Protein 7JTA (pdb70)

Secondary structure (DSSP, 8-state):
--SEEEEEEEEEE-SSEEEEEEEEEETTEEEEEEEEEEE-TTS-EEEEEEEEEEE-/--EEEEEEEEEEE-SSEEEEEEEEEETTEEEEEEEEEEE-TTS-EEEEEEEEEEE-

Radius of gyration: 14.61 Å; Cα contacts (8 Å, |Δi|>4): 272; chains: 2; bounding box: 28×33×37 Å

Nearest PDB structures (foldseek):
  7jta-assembly1_A  TM=9.736E-01  e=9.930E-09  Clostridia bacterium
  4bg7-assembly1_A  TM=6.075E-01  e=4.082E-01  Tequintavirus T5
  9hcj-assembly1_R0  TM=6.760E-01  e=9.457E-01  Dictyostelium discoideum
  4bg7-assembly1_B  TM=5.439E-01  e=6.390E-01  Tequintavirus T5
  6d63-assembly3_E  TM=6.324E-01  e=1.058E+00  Pseudomonas sp. ADP

B-factor: mean 83.51, std 27.81, range [41.87, 179.44]

Structure (mmCIF, N/CA/C/O backbone):
data_7JTA
#
_entry.id   7JTA
#
_cell.length_a   128.561
_cell.length_b   128.561
_cell.length_c   128.561
_cell.angle_alpha   90.000
_cell.angle_beta   90.000
_cell.angle_gamma   90.000
#
_symmetry.space_group_name_H-M   'P 43 3 2'
#
loop_
_entity.id
_entity.type
_entity.pdbx_description
1 polymer 'NTF2-like nuclease/anti-CRISPR'
2 non-polymer 'NITRATE ION'
3 non-polymer (4S)-2-METHYL-2,4-PENTANEDIOL
4 water water
#
loop_
_atom_site.group_PDB
_atom_site.id
_atom_site.type_symbol
_atom_site.label_atom_id
_atom_site.label_alt_id
_atom_site.label_comp_id
_atom_site.label_asym_id
_atom_site.label_entity_id
_atom_site.label_seq_id
_atom_site.pdbx_PDB_ins_code
_atom_site.Cartn_x
_atom_site.Cartn_y
_atom_site.Cartn_z
_atom_site.occupancy
_atom_site.B_iso_or_equiv
_atom_site.auth_seq_id
_atom_site.auth_comp_id
_atom_site.auth_asym_id
_atom_site.auth_atom_id
_atom_site.pdbx_PDB_model_num
ATOM 1 N N . MET A 1 4 ? -30.817 7.892 7.963 1.00 128.34 -1 MET A N 1
ATOM 2 C CA . MET A 1 4 ? -29.391 7.699 7.730 1.00 144.27 -1 MET A CA 1
ATOM 3 C C . MET A 1 4 ? -28.713 7.044 8.933 1.00 153.13 -1 MET A C 1
ATOM 4 O O . MET A 1 4 ? -29.122 5.968 9.375 1.00 139.34 -1 MET A O 1
ATOM 6 N N . GLY A 1 5 ? -27.677 7.694 9.449 1.00 151.67 0 GLY A N 1
ATOM 7 C CA . GLY A 1 5 ? -26.915 7.180 10.594 1.00 138.10 0 GLY A CA 1
ATOM 8 C C . GLY A 1 5 ? -26.005 6.029 10.237 1.00 142.35 0 GLY A C 1
ATOM 9 O O . GLY A 1 5 ? -24.811 6.058 10.551 1.00 134.72 0 GLY A O 1
ATOM 10 N N . MET A 1 6 ? -26.547 5.005 9.586 1.00 135.34 1 MET A N 1
ATOM 11 C CA . MET A 1 6 ? -25.776 3.888 9.064 1.00 114.45 1 MET A CA 1
ATOM 12 C C . MET A 1 6 ? -25.654 4.067 7.557 1.00 113.17 1 MET A C 1
ATOM 13 O O . MET A 1 6 ? -26.592 4.534 6.904 1.00 121.68 1 MET A O 1
ATOM 18 N N . VAL A 1 7 ? -24.499 3.705 7.004 1.00 92.48 2 VAL A N 1
ATOM 19 C CA . VAL A 1 7 ? -24.182 4.001 5.612 1.00 84.78 2 VAL A CA 1
ATOM 20 C C . VAL A 1 7 ? -23.939 2.703 4.857 1.00 83.64 2 VAL A C 1
ATOM 21 O O . VAL A 1 7 ? -23.110 1.883 5.267 1.00 73.99 2 VAL A O 1
ATOM 25 N N . VAL A 1 8 ? -24.658 2.527 3.752 1.00 79.75 3 VAL A N 1
ATOM 26 C CA . VAL A 1 8 ? -24.403 1.423 2.832 1.00 86.57 3 VAL A CA 1
ATOM 27 C C . VAL A 1 8 ? -23.247 1.817 1.921 1.00 68.18 3 VAL A C 1
ATOM 28 O O . VAL A 1 8 ? -23.317 2.825 1.210 1.00 79.47 3 VAL A O 1
ATOM 32 N N . GLU A 1 9 ? -22.180 1.025 1.945 1.00 64.60 4 GLU A N 1
ATOM 33 C CA . GLU A 1 9 ? -20.945 1.343 1.242 1.00 71.96 4 GLU A CA 1
ATOM 34 C C . GLU A 1 9 ? -20.766 0.551 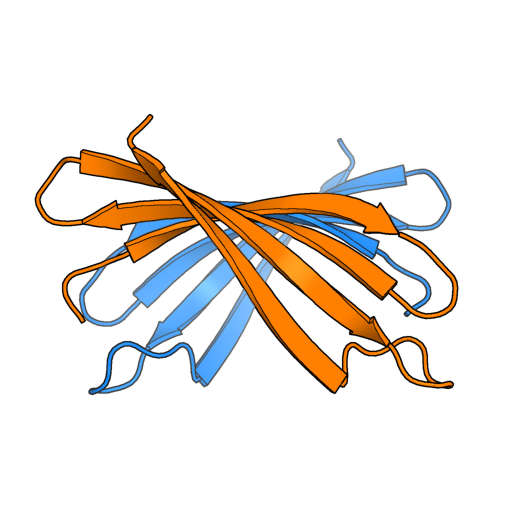-0.046 1.00 79.01 4 GLU A C 1
ATOM 35 O O . GLU A 1 9 ? -20.078 1.019 -0.960 1.00 74.70 4 GLU A O 1
ATOM 41 N N . GLU A 1 10 ? -21.375 -0.627 -0.146 1.00 73.06 5 GLU A N 1
ATOM 42 C CA . GLU A 1 10 ? -21.196 -1.482 -1.308 1.00 59.85 5 GLU A CA 1
ATOM 43 C C . GLU A 1 10 ? -22.346 -2.474 -1.359 1.00 62.50 5 GLU A C 1
ATOM 44 O O . GLU A 1 10 ? -22.821 -2.933 -0.318 1.00 74.59 5 GLU A O 1
ATOM 50 N N . THR A 1 11 ? -22.795 -2.786 -2.571 1.00 72.68 6 THR A N 1
ATOM 51 C CA . THR A 1 11 ? -23.787 -3.822 -2.809 1.00 60.58 6 THR A CA 1
ATOM 52 C C . THR A 1 11 ? -23.269 -4.748 -3.897 1.00 64.38 6 THR A C 1
ATOM 53 O O . THR A 1 11 ? -22.464 -4.343 -4.739 1.00 69.23 6 THR A O 1
ATOM 57 N N . ARG A 1 12 ? -23.724 -5.998 -3.876 1.00 58.62 7 ARG A N 1
ATOM 58 C CA . ARG A 1 12 ? -23.202 -6.960 -4.832 1.00 56.66 7 ARG A CA 1
ATOM 59 C C . ARG A 1 12 ? -24.205 -8.085 -5.038 1.00 64.68 7 ARG A C 1
ATOM 60 O O . ARG A 1 12 ? -24.814 -8.572 -4.084 1.00 64.10 7 ARG A O 1
ATOM 68 N N . ASP A 1 13 ? -24.358 -8.489 -6.296 1.00 77.15 8 ASP A N 1
ATOM 69 C CA . ASP A 1 13 ? -25.242 -9.581 -6.688 1.00 53.01 8 ASP A CA 1
ATOM 70 C C . ASP A 1 13 ? -24.464 -10.892 -6.618 1.00 56.42 8 ASP A C 1
ATOM 71 O O . ASP A 1 13 ? -23.559 -11.128 -7.425 1.00 73.30 8 ASP A O 1
ATOM 76 N N . LEU A 1 14 ? -24.813 -11.747 -5.654 1.00 56.81 9 LEU A N 1
ATOM 77 C CA . LEU A 1 14 ? -24.085 -12.995 -5.454 1.00 55.98 9 LEU A CA 1
ATOM 78 C C . LEU A 1 14 ? -24.667 -14.151 -6.252 1.00 63.90 9 LEU A C 1
ATOM 79 O O . LEU A 1 14 ? -23.932 -15.073 -6.622 1.00 71.34 9 LEU A O 1
ATOM 84 N N . ALA A 1 15 ? -25.970 -14.123 -6.514 1.00 59.60 10 ALA A N 1
ATOM 85 C CA . ALA A 1 15 ? -26.644 -15.171 -7.262 1.00 61.95 10 ALA A CA 1
ATOM 86 C C . ALA A 1 15 ? -27.997 -14.627 -7.677 1.00 54.98 10 ALA A C 1
ATOM 87 O O . ALA A 1 15 ? -28.635 -13.903 -6.911 1.00 58.63 10 ALA A O 1
ATOM 89 N N . GLU A 1 16 ? -28.428 -14.957 -8.891 1.00 66.63 11 GLU A N 1
ATOM 90 C CA . GLU A 1 16 ? -29.675 -14.397 -9.382 1.00 65.85 11 GLU A CA 1
ATOM 91 C C . GLU A 1 16 ? -30.485 -15.443 -10.130 1.00 63.59 11 GLU A C 1
ATOM 92 O O . GLU A 1 16 ? -29.944 -16.373 -10.732 1.00 80.13 11 GLU A O 1
ATOM 98 N N . THR A 1 17 ? -31.797 -15.244 -10.097 1.00 73.24 12 THR A N 1
ATOM 99 C CA . THR A 1 17 ? -32.790 -16.116 -10.700 1.00 51.41 12 THR A CA 1
ATOM 100 C C . THR A 1 17 ? -33.870 -15.229 -11.291 1.00 59.01 12 THR A C 1
ATOM 101 O O . THR A 1 17 ? -33.904 -14.021 -11.044 1.00 68.30 12 THR A O 1
ATOM 105 N N . ALA A 1 18 ? -34.733 -15.821 -12.116 1.00 73.52 13 ALA A N 1
ATOM 106 C CA . ALA A 1 18 ? -35.887 -15.081 -12.606 1.00 71.82 13 ALA A CA 1
ATOM 107 C C . ALA A 1 18 ? -36.588 -14.360 -11.463 1.00 72.29 13 ALA A C 1
ATOM 108 O O . ALA A 1 18 ? -36.930 -13.178 -11.578 1.00 70.69 13 ALA A O 1
ATOM 110 N N . ASP A 1 19 ? -36.768 -15.044 -10.332 1.00 76.71 14 ASP A N 1
ATOM 111 C CA . ASP A 1 19 ? -37.620 -14.548 -9.261 1.00 74.15 14 ASP A CA 1
ATOM 112 C C . ASP A 1 19 ? -36.873 -14.006 -8.050 1.00 72.13 14 ASP A C 1
ATOM 113 O O . ASP A 1 19 ? -37.389 -13.103 -7.391 1.00 78.49 14 ASP A O 1
ATOM 118 N N . CYS A 1 20 ? -35.692 -14.527 -7.719 1.00 77.95 15 CYS A N 1
ATOM 119 C CA . CYS A 1 20 ? -34.994 -14.098 -6.514 1.00 77.92 15 CYS A CA 1
ATOM 120 C C . CYS A 1 20 ? -33.518 -13.831 -6.791 1.00 74.44 15 CYS A C 1
ATOM 121 O O . CYS A 1 20 ? -32.929 -14.373 -7.729 1.00 83.47 15 CYS A O 1
ATOM 124 N N . VAL A 1 21 ? -32.929 -12.978 -5.950 1.00 64.34 16 VAL A N 1
ATOM 125 C CA . VAL A 1 21 ? -31.512 -12.634 -6.017 1.00 57.41 16 VAL A CA 1
ATOM 126 C C . VAL A 1 21 ? -30.935 -12.578 -4.605 1.00 50.65 16 VAL A C 1
ATOM 127 O O . VAL A 1 21 ? -31.562 -12.037 -3.689 1.00 55.85 16 VAL A O 1
ATOM 131 N N . VAL A 1 22 ? -29.746 -13.147 -4.428 1.00 50.45 17 VAL A N 1
ATOM 132 C CA . VAL A 1 22 ? -29.020 -13.066 -3.164 1.00 53.79 17 VAL A CA 1
ATOM 133 C C . VAL A 1 22 ? -28.131 -11.829 -3.193 1.00 52.90 17 VAL A C 1
ATOM 134 O O . VAL A 1 22 ? -27.216 -11.733 -4.017 1.00 54.36 17 VAL A O 1
ATOM 138 N N . ILE A 1 23 ? -28.383 -10.893 -2.280 1.00 57.07 18 ILE A N 1
ATOM 139 C CA . ILE A 1 23 ? -27.690 -9.611 -2.237 1.00 52.83 18 ILE A CA 1
ATOM 140 C C . ILE A 1 23 ? -26.690 -9.597 -1.090 1.00 53.41 18 ILE A C 1
ATOM 141 O O . ILE A 1 23 ? -26.939 -10.165 -0.022 1.00 59.41 18 ILE A O 1
ATOM 146 N N . GLU A 1 24 ? -25.549 -8.958 -1.326 1.00 62.37 19 GLU A N 1
ATOM 147 C CA . GLU A 1 24 ? -24.581 -8.631 -0.290 1.00 54.00 19 GLU A CA 1
ATOM 148 C C . GLU A 1 24 ? -24.468 -7.121 -0.175 1.00 65.14 19 GLU A C 1
ATOM 149 O O . GLU A 1 24 ? -24.443 -6.416 -1.187 1.00 76.78 19 GLU A O 1
ATOM 155 N N . ALA A 1 25 ? -24.407 -6.626 1.058 1.00 57.03 20 ALA A N 1
ATOM 156 C CA . ALA A 1 25 ? -24.148 -5.217 1.311 1.00 52.07 20 ALA A CA 1
ATOM 157 C C . ALA A 1 25 ? -23.050 -5.100 2.354 1.00 62.04 20 ALA A C 1
ATOM 158 O O . ALA A 1 25 ? -22.966 -5.921 3.271 1.00 62.80 20 ALA A O 1
ATOM 160 N N . ILE A 1 26 ? -22.202 -4.088 2.203 1.00 62.40 21 ILE A N 1
ATOM 161 C CA . ILE A 1 26 ? -21.232 -3.723 3.225 1.00 59.24 21 ILE A CA 1
ATOM 162 C C . ILE A 1 26 ? -21.774 -2.497 3.939 1.00 61.31 21 ILE A C 1
ATOM 163 O O . ILE A 1 26 ? -21.937 -1.437 3.326 1.00 66.71 21 ILE A O 1
ATOM 168 N N . LEU A 1 27 ? -22.074 -2.643 5.225 1.00 71.89 22 LEU A N 1
ATOM 169 C CA . LEU A 1 27 ? -22.608 -1.559 6.035 1.00 72.04 22 LEU A CA 1
ATOM 170 C C . LEU A 1 27 ? -21.526 -1.001 6.947 1.00 69.58 22 LEU A C 1
ATOM 171 O O . LEU A 1 27 ? -20.668 -1.741 7.436 1.00 76.82 22 LEU A O 1
ATOM 176 N N . VAL A 1 28 ? -21.562 0.309 7.163 1.00 70.32 23 VAL A N 1
ATOM 177 C CA . VAL A 1 28 ? -20.686 0.973 8.119 1.00 88.00 23 VAL A CA 1
ATOM 178 C C . VAL A 1 28 ? -21.555 1.779 9.071 1.00 85.90 23 VAL A C 1
ATOM 179 O O . VAL A 1 28 ? -22.283 2.681 8.639 1.00 83.33 23 VAL A O 1
ATOM 183 N N . ASP A 1 29 ? -21.491 1.445 10.358 1.00 97.57 24 ASP A N 1
ATOM 184 C CA . ASP A 1 29 ? -22.238 2.151 11.389 1.00 111.45 24 ASP A CA 1
ATOM 185 C C . ASP A 1 29 ? -21.321 2.387 12.576 1.00 103.20 24 ASP A C 1
ATOM 186 O O . ASP A 1 29 ? -20.659 1.455 13.042 1.00 102.33 24 ASP A O 1
ATOM 191 N N . ASP A 1 30 ? -21.280 3.630 13.053 1.00 108.22 25 ASP A N 1
ATOM 192 C C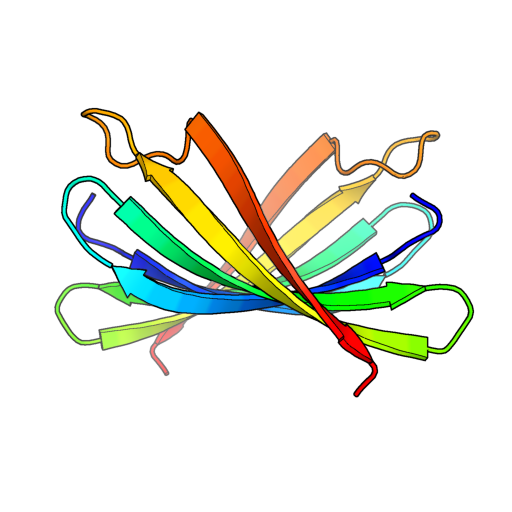A . ASP A 1 30 ? -20.471 3.997 14.214 1.00 107.16 25 ASP A CA 1
ATOM 193 C C . ASP A 1 30 ? -19.031 3.499 14.073 1.00 100.09 25 ASP A C 1
ATOM 194 O O . ASP A 1 30 ? -18.412 3.041 15.035 1.00 100.41 25 ASP A O 1
ATOM 196 N N . GLY A 1 31 ? -18.492 3.587 12.857 1.00 96.75 26 GLY A N 1
ATOM 197 C CA . GLY A 1 31 ? -17.101 3.262 12.618 1.00 76.66 26 GLY A CA 1
ATOM 198 C C . GLY A 1 31 ? -16.794 1.792 12.431 1.00 90.19 26 GLY A C 1
ATOM 199 O O . GLY A 1 31 ? -15.616 1.435 12.294 1.00 86.31 26 GLY A O 1
ATOM 200 N N . LEU A 1 32 ? -17.800 0.927 12.412 1.00 90.74 27 LEU A N 1
ATOM 201 C CA . LEU A 1 32 ? -17.588 -0.501 12.244 1.00 84.63 27 LEU A CA 1
ATOM 202 C C . LEU A 1 32 ? -18.166 -0.965 10.915 1.00 80.64 27 LEU A C 1
ATOM 203 O O . LEU A 1 32 ? -19.122 -0.382 10.396 1.00 79.29 27 LEU A O 1
ATOM 208 N N . ARG A 1 33 ? -17.569 -2.018 10.365 1.00 75.60 28 ARG A N 1
ATOM 209 C CA . ARG A 1 33 ? -17.919 -2.532 9.049 1.00 73.28 28 ARG A CA 1
ATOM 210 C C . ARG A 1 33 ? -18.636 -3.871 9.186 1.00 69.58 28 ARG A C 1
ATOM 211 O O . ARG A 1 33 ? -18.164 -4.768 9.896 1.00 65.50 28 ARG A O 1
ATOM 219 N N . TYR A 1 34 ? -19.765 -4.012 8.492 1.00 65.28 29 TYR A N 1
ATOM 220 C CA . TYR A 1 34 ? -20.574 -5.221 8.555 1.00 65.43 29 TYR A CA 1
ATOM 221 C C . TYR A 1 34 ? -20.860 -5.748 7.154 1.00 63.37 29 TYR A C 1
ATOM 222 O O . TYR A 1 34 ? -20.977 -4.981 6.195 1.00 62.78 29 TYR A O 1
ATOM 231 N N . ARG A 1 35 ? -20.991 -7.069 7.051 1.00 58.65 30 ARG A N 1
ATOM 232 C CA . ARG A 1 35 ? -21.396 -7.733 5.818 1.00 54.54 30 ARG A CA 1
ATOM 233 C C . ARG A 1 35 ? -22.789 -8.319 6.011 1.00 53.62 30 ARG A C 1
ATOM 234 O O . ARG A 1 35 ? -22.978 -9.214 6.841 1.00 58.51 30 ARG A O 1
ATOM 242 N N . GLN A 1 36 ? -23.752 -7.814 5.243 1.00 51.64 31 GLN A N 1
ATOM 243 C CA . GLN A 1 36 ? -25.135 -8.268 5.291 1.00 51.36 31 GLN A CA 1
ATOM 244 C C . GLN A 1 36 ? -25.477 -9.069 4.043 1.00 59.23 31 GLN A C 1
ATOM 245 O O . GLN A 1 36 ? -25.236 -8.612 2.921 1.00 65.08 31 GLN A O 1
ATOM 251 N N . LEU A 1 37 ? -26.038 -10.259 4.241 1.00 53.60 32 LEU A N 1
ATOM 252 C CA . LEU A 1 37 ? -26.555 -11.090 3.162 1.00 54.27 32 LEU A CA 1
ATOM 253 C C . LEU A 1 37 ? -28.076 -11.051 3.196 1.00 54.94 32 LEU A C 1
ATOM 254 O O . LEU A 1 37 ? -28.681 -11.306 4.242 1.00 56.07 32 LEU A O 1
ATOM 259 N N . SER A 1 38 ? -28.689 -10.732 2.0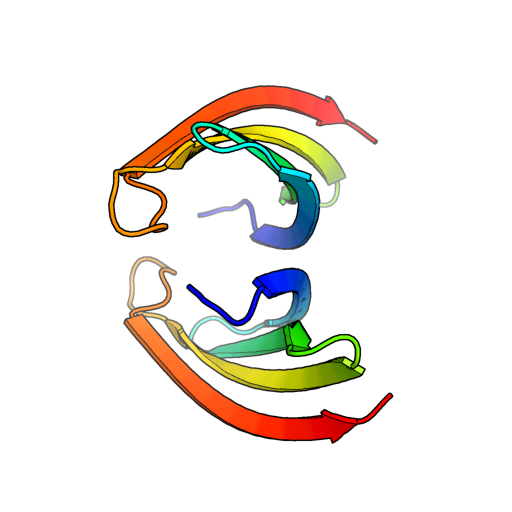57 1.00 62.70 33 SER A N 1
ATOM 260 C CA . SER A 1 38 ? -30.137 -10.633 1.960 1.00 60.10 33 SER A CA 1
ATOM 261 C C . SER A 1 38 ? -30.651 -11.396 0.745 1.00 59.36 33 SER A C 1
ATOM 262 O O . SER A 1 38 ? -29.898 -11.743 -0.167 1.00 56.52 33 SER A O 1
ATOM 265 N N . VAL A 1 39 ? -31.958 -11.642 0.747 1.00 60.52 34 VAL A N 1
ATOM 266 C CA . VAL A 1 39 ? -32.675 -12.180 -0.403 1.00 52.95 34 VAL A CA 1
ATOM 267 C C . VAL A 1 39 ? -33.641 -11.110 -0.885 1.00 52.03 34 VAL A C 1
ATOM 268 O O . VAL A 1 39 ? -34.468 -10.617 -0.109 1.00 62.21 34 VAL A O 1
ATOM 272 N N . GLY A 1 40 ? -33.526 -10.738 -2.154 1.00 59.57 35 GLY A N 1
ATOM 273 C CA . GLY A 1 40 ? -34.450 -9.809 -2.781 1.00 58.11 35 GLY A CA 1
ATOM 274 C C . GLY A 1 40 ? -35.508 -10.572 -3.563 1.00 61.15 35 GLY A C 1
ATOM 275 O O . GLY A 1 40 ? -35.218 -11.593 -4.186 1.00 57.44 35 GLY A O 1
ATOM 276 N N . ILE A 1 41 ? -36.740 -10.080 -3.493 1.00 73.04 36 ILE A N 1
ATOM 277 C CA . ILE A 1 41 ? -37.877 -10.691 -4.173 1.00 67.93 36 ILE A CA 1
ATOM 278 C C . ILE A 1 41 ? -38.201 -9.852 -5.401 1.00 70.89 36 ILE A C 1
ATOM 279 O O . ILE A 1 41 ? -38.414 -8.637 -5.296 1.00 71.95 36 ILE A O 1
ATOM 284 N N . LYS A 1 42 ? -38.231 -10.493 -6.563 1.00 70.95 37 LYS A N 1
ATOM 285 C CA . LYS A 1 42 ? -38.456 -9.813 -7.827 1.00 77.93 37 LYS A CA 1
ATOM 286 C C . LYS A 1 42 ? -39.864 -10.090 -8.336 1.00 86.84 37 LYS A C 1
ATOM 287 O O . LYS A 1 42 ? -40.407 -11.182 -8.145 1.00 92.06 37 LYS A O 1
ATOM 293 N N . ASP A 1 43 ? -40.456 -9.084 -8.979 1.00 87.00 38 ASP A N 1
ATOM 294 C CA . ASP A 1 43 ? -41.784 -9.213 -9.558 1.00 90.17 38 ASP A CA 1
ATOM 295 C C . ASP A 1 43 ? -41.655 -9.666 -11.014 1.00 82.56 38 ASP A C 1
ATOM 296 O O . ASP A 1 43 ? -40.585 -10.083 -11.465 1.00 84.59 38 ASP A O 1
ATOM 301 N N . GLU A 1 44 ? -42.752 -9.590 -11.772 1.00 97.42 39 GLU A N 1
ATOM 302 C CA . GLU A 1 44 ? -42.705 -10.023 -13.165 1.00 86.61 39 GLU A CA 1
ATOM 303 C C . GLU A 1 44 ? -41.794 -9.136 -14.007 1.00 82.10 39 GLU A C 1
ATOM 304 O O . GLU A 1 44 ? -41.224 -9.605 -14.999 1.00 85.04 39 GLU A O 1
ATOM 306 N N . ASN A 1 45 ? -41.632 -7.870 -13.631 1.00 79.87 40 ASN A N 1
ATOM 307 C CA . ASN A 1 45 ? -40.824 -6.932 -14.398 1.00 82.87 40 ASN A CA 1
ATOM 308 C C . ASN A 1 45 ? -39.347 -6.973 -14.023 1.00 93.87 40 ASN A C 1
ATOM 309 O O . ASN A 1 45 ? -38.576 -6.137 -14.505 1.00 95.53 40 ASN A O 1
ATOM 314 N N . GLY A 1 46 ? -38.932 -7.929 -13.193 1.00 100.75 41 GLY A N 1
ATOM 315 C CA . GLY A 1 46 ? -37.545 -8.035 -12.792 1.00 92.43 41 GLY A CA 1
ATOM 316 C C . GLY A 1 46 ? -37.100 -7.080 -11.706 1.00 84.22 41 GLY A C 1
ATOM 317 O O . GLY A 1 46 ? -35.909 -7.067 -11.370 1.00 78.04 41 GLY A O 1
ATOM 318 N N . ASP A 1 47 ? -38.002 -6.284 -11.144 1.00 91.06 42 ASP A N 1
ATOM 319 C CA . ASP A 1 47 ? -37.639 -5.341 -10.098 1.00 90.29 42 ASP A CA 1
ATOM 320 C C . ASP A 1 47 ? -37.734 -5.997 -8.724 1.00 87.84 42 ASP A C 1
ATOM 321 O O . ASP A 1 47 ? -38.463 -6.971 -8.518 1.00 85.13 42 ASP A O 1
ATOM 326 N N . ILE A 1 48 ? -36.991 -5.441 -7.775 1.00 70.83 43 ILE A N 1
ATOM 327 C CA . ILE A 1 48 ? -36.988 -5.943 -6.407 1.00 74.78 43 ILE A CA 1
ATOM 328 C C . ILE A 1 48 ? -38.100 -5.248 -5.634 1.00 73.44 43 ILE A C 1
ATOM 329 O O . ILE A 1 48 ? -38.123 -4.017 -5.526 1.00 70.95 43 ILE A O 1
ATOM 334 N N . ILE A 1 49 ? -39.020 -6.040 -5.095 1.00 68.74 44 ILE A N 1
ATOM 335 C CA . ILE A 1 49 ? -40.173 -5.516 -4.377 1.00 75.24 44 ILE A CA 1
ATOM 336 C C . ILE A 1 49 ? -40.049 -5.700 -2.871 1.00 82.95 44 ILE A C 1
ATOM 337 O O . ILE A 1 49 ? -40.781 -5.036 -2.121 1.00 88.28 44 ILE A O 1
ATOM 342 N N . ARG A 1 50 ? -39.163 -6.576 -2.406 1.00 84.04 45 ARG A N 1
ATOM 343 C CA . ARG A 1 50 ? -38.998 -6.830 -0.984 1.00 69.59 45 ARG A CA 1
ATOM 344 C C . ARG A 1 50 ? -37.597 -7.366 -0.749 1.00 69.00 45 ARG A C 1
ATOM 345 O O . ARG A 1 50 ? -37.118 -8.213 -1.506 1.00 74.37 45 ARG A O 1
ATOM 353 N N . ILE A 1 51 ? -36.948 -6.865 0.297 1.00 69.74 46 ILE A N 1
ATOM 354 C CA . ILE A 1 51 ? -35.652 -7.359 0.747 1.00 58.84 46 ILE A CA 1
ATOM 355 C C . ILE A 1 51 ? -35.863 -8.086 2.066 1.00 64.47 46 ILE A C 1
ATOM 356 O O . ILE A 1 51 ? -36.471 -7.536 2.992 1.00 71.46 46 ILE A O 1
ATOM 361 N N . VAL A 1 52 ? -35.363 -9.309 2.157 1.00 64.86 47 VAL A N 1
ATOM 362 C CA . VAL A 1 52 ? -35.463 -10.113 3.365 1.00 51.49 47 VAL A CA 1
ATOM 363 C C . VAL A 1 52 ? -34.055 -10.336 3.895 1.00 52.54 47 VAL A C 1
ATOM 364 O O . VAL A 1 52 ? -33.354 -11.247 3.456 1.00 59.73 47 VAL A O 1
ATOM 368 N N . PRO A 1 53 ? -33.614 -9.535 4.863 1.00 57.83 48 PRO A N 1
ATOM 369 C CA . PRO A 1 53 ? -32.270 -9.728 5.419 1.00 51.76 48 PRO A CA 1
ATOM 370 C C . PRO A 1 53 ? -32.137 -11.098 6.063 1.00 50.93 48 PRO A C 1
ATOM 371 O O . PRO A 1 53 ? -33.038 -11.571 6.758 1.00 58.34 48 PRO A O 1
ATOM 375 N N . ILE A 1 54 ? -31.007 -11.747 5.805 1.00 52.40 49 ILE A N 1
ATOM 376 C CA . ILE A 1 54 ? -30.752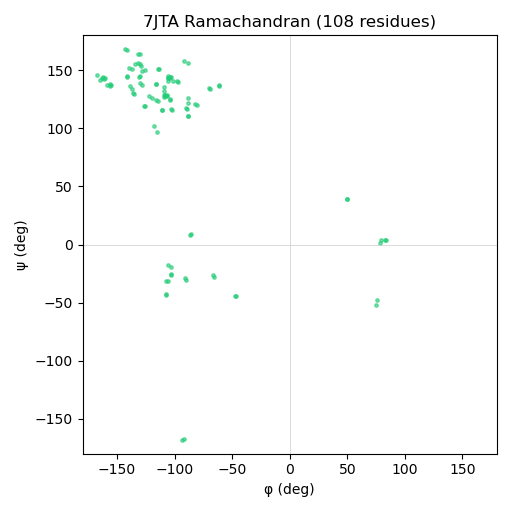 -13.091 6.291 1.00 52.53 49 ILE A CA 1
ATOM 377 C C . ILE A 1 54 ? -29.719 -13.098 7.409 1.00 55.75 49 ILE A C 1
ATOM 378 O O . ILE A 1 54 ? -29.894 -13.796 8.409 1.00 59.09 49 ILE A O 1
ATOM 383 N N . SER A 1 55 ? -28.643 -12.327 7.263 1.00 56.49 50 SER A N 1
ATOM 384 C CA . SER A 1 55 ? -27.591 -12.330 8.266 1.00 54.08 50 SER A CA 1
ATOM 385 C C . SER A 1 55 ? -26.721 -11.094 8.099 1.00 51.45 50 SER A C 1
ATOM 386 O O . SER A 1 55 ? -26.493 -10.623 6.983 1.00 61.09 50 SER A O 1
ATOM 389 N N . THR A 1 56 ? -26.268 -10.564 9.231 1.00 54.80 51 THR A N 1
ATOM 390 C CA . THR A 1 56 ? -25.290 -9.488 9.277 1.00 53.61 51 THR A CA 1
ATOM 391 C C . THR A 1 56 ? -24.184 -9.898 10.236 1.00 61.81 51 THR A C 1
ATOM 392 O O . THR A 1 56 ? -24.453 -10.498 11.279 1.00 70.51 51 THR A O 1
ATOM 396 N N . VAL A 1 57 ? -22.940 -9.608 9.867 1.00 63.76 52 VAL A N 1
ATOM 397 C CA . VAL A 1 57 ? -21.786 -10.008 10.664 1.00 59.50 52 VAL A CA 1
ATOM 398 C C . VAL A 1 57 ? -20.754 -8.892 10.639 1.00 63.47 52 VAL A C 1
ATOM 399 O O . VAL A 1 57 ? -20.587 -8.207 9.624 1.00 63.78 52 VAL A O 1
ATOM 403 N N . LEU A 1 58 ? -20.068 -8.712 11.764 1.00 64.57 53 LEU A N 1
ATOM 404 C CA . LEU A 1 58 ? -18.970 -7.759 11.842 1.00 70.88 53 LEU A CA 1
ATOM 405 C C . LEU A 1 58 ? -17.777 -8.263 11.041 1.00 69.59 53 LEU A C 1
ATOM 406 O O . LEU A 1 58 ? -17.418 -9.442 11.118 1.00 62.69 53 LEU A O 1
ATOM 411 N N . ILE A 1 59 ? -17.176 -7.375 10.256 1.00 71.33 54 ILE A N 1
ATOM 412 C CA . ILE A 1 59 ? -15.966 -7.709 9.513 1.00 73.87 54 ILE A CA 1
ATOM 413 C C . ILE A 1 59 ? -14.885 -6.681 9.813 1.00 90.07 54 ILE A C 1
ATOM 414 O O . ILE A 1 59 ? -13.728 -6.859 9.431 1.00 100.23 54 ILE A O 1
ATOM 420 N N . MET B 1 4 ? -34.481 -7.225 -17.636 1.00 128.57 -1 MET B N 1
ATOM 421 C CA . MET B 1 4 ? -34.505 -6.297 -18.759 1.00 134.75 -1 MET B CA 1
ATOM 422 C C . MET B 1 4 ? -33.198 -6.359 -19.544 1.00 140.43 -1 MET B C 1
ATOM 423 O O . MET B 1 4 ? -32.665 -5.330 -19.962 1.00 137.25 -1 MET B O 1
ATOM 425 N N . GLY B 1 5 ? -32.685 -7.567 -19.741 1.00 135.45 0 GLY B N 1
ATOM 426 C CA . GLY B 1 5 ? -31.429 -7.725 -20.473 1.00 123.20 0 GLY B CA 1
ATOM 427 C C . GLY B 1 5 ? -30.161 -7.374 -19.725 1.00 124.01 0 GLY B C 1
ATOM 428 O O . GLY B 1 5 ? -29.197 -8.145 -19.743 1.00 109.26 0 GLY B O 1
ATOM 429 N N . MET B 1 6 ? -30.136 -6.219 -19.063 1.00 126.31 1 MET B N 1
ATOM 430 C CA . MET B 1 6 ? -28.983 -5.776 -18.292 1.00 116.04 1 MET B CA 1
ATOM 431 C C . MET B 1 6 ? -29.194 -6.005 -16.800 1.00 102.09 1 MET B C 1
ATOM 432 O O . MET B 1 6 ? -30.295 -5.813 -16.275 1.00 99.21 1 MET B O 1
ATOM 437 N N . VAL B 1 7 ? -28.124 -6.421 -16.125 1.00 89.96 2 VAL B N 1
ATOM 438 C CA . VAL B 1 7 ? -28.152 -6.847 -14.731 1.00 78.67 2 VAL B CA 1
ATOM 439 C C . VAL B 1 7 ? -27.184 -5.978 -13.941 1.00 70.83 2 VAL B C 1
ATOM 440 O O . VAL B 1 7 ? -26.010 -5.859 -14.311 1.00 75.66 2 VAL B O 1
ATOM 444 N N . VAL B 1 8 ? -27.664 -5.387 -12.850 1.00 69.27 3 VAL B N 1
ATOM 445 C CA . VAL B 1 8 ? -26.780 -4.658 -11.945 1.00 63.66 3 VAL B CA 1
ATOM 446 C C . VAL B 1 8 ? -26.076 -5.658 -11.037 1.00 59.50 3 VAL B C 1
ATOM 447 O O . VAL B 1 8 ? -26.720 -6.391 -10.279 1.00 72.85 3 VAL B O 1
ATOM 451 N N . GLU B 1 9 ? -24.750 -5.681 -11.109 1.00 54.48 4 GLU B N 1
ATOM 452 C CA . GLU B 1 9 ? -23.926 -6.662 -10.419 1.00 53.20 4 GLU B CA 1
ATOM 453 C C . GLU B 1 9 ? -23.254 -6.106 -9.171 1.00 70.66 4 GLU B C 1
ATOM 454 O O . GLU B 1 9 ? -22.947 -6.872 -8.252 1.00 61.61 4 GLU B O 1
ATOM 460 N N . GLU B 1 10 ? -23.017 -4.799 -9.114 1.00 57.23 5 GLU B N 1
ATOM 461 C CA . GLU B 1 10 ? -22.321 -4.212 -7.982 1.00 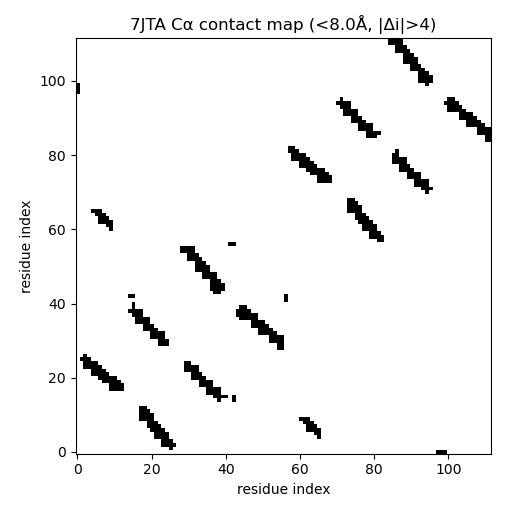58.01 5 GLU B CA 1
ATOM 462 C C . GLU B 1 10 ? -22.605 -2.718 -7.949 1.00 61.45 5 GLU B C 1
A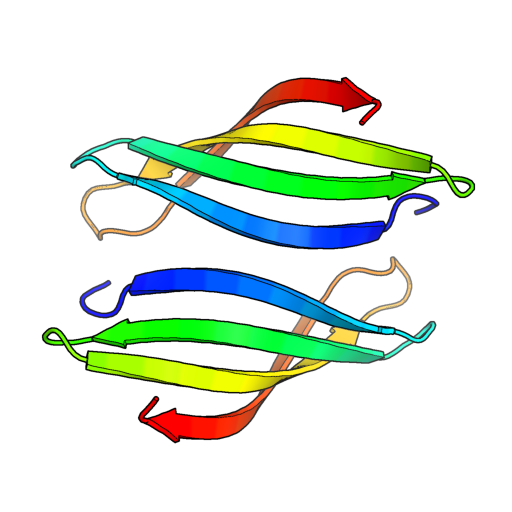TOM 463 O O . GLU B 1 10 ? -22.693 -2.078 -8.998 1.00 73.55 5 GLU B O 1
ATOM 469 N N . THR B 1 11 ? -22.761 -2.180 -6.742 1.00 68.53 6 THR B N 1
ATOM 470 C CA . THR B 1 11 ? -22.856 -0.746 -6.516 1.00 63.33 6 THR B CA 1
ATOM 471 C C . THR B 1 11 ? -21.873 -0.376 -5.419 1.00 63.96 6 THR B C 1
ATOM 472 O O . THR B 1 11 ? -21.487 -1.208 -4.595 1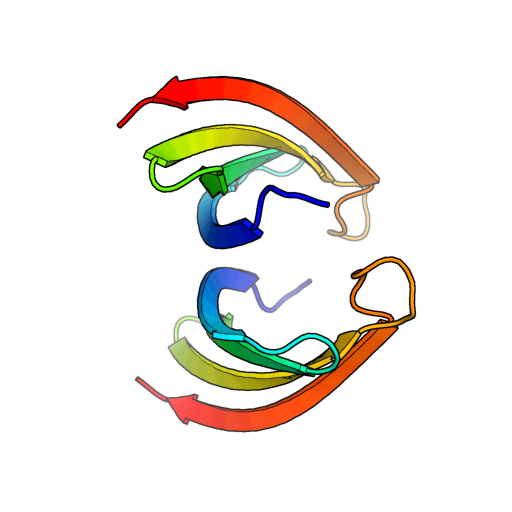.00 65.43 6 THR B O 1
ATOM 476 N N . ARG B 1 12 ? -21.454 0.882 -5.426 1.00 63.59 7 ARG B N 1
ATOM 477 C CA . ARG B 1 12 ? -20.418 1.314 -4.506 1.00 69.74 7 ARG B CA 1
ATOM 478 C C . ARG B 1 12 ? -20.560 2.807 -4.282 1.00 73.52 7 ARG B C 1
ATOM 479 O O . ARG B 1 12 ? -20.805 3.561 -5.226 1.00 69.49 7 ARG B O 1
ATOM 487 N N . ASP B 1 13 ? -20.423 3.217 -3.023 1.00 81.58 8 ASP B N 1
ATOM 488 C CA . ASP B 1 13 ? -20.446 4.625 -2.646 1.00 68.77 8 ASP B CA 1
ATOM 489 C C . ASP B 1 13 ? -19.022 5.152 -2.747 1.00 74.45 8 ASP B C 1
ATOM 490 O O . ASP B 1 13 ? -18.153 4.764 -1.959 1.00 88.77 8 ASP B O 1
ATOM 495 N N . LEU B 1 14 ? -18.773 6.021 -3.727 1.00 70.58 9 LEU B N 1
ATOM 496 C CA . LEU B 1 14 ? -17.423 6.526 -3.948 1.00 78.17 9 LEU B CA 1
ATOM 497 C C . LEU B 1 14 ? -17.123 7.802 -3.174 1.00 79.87 9 LEU B C 1
ATOM 498 O O . LEU B 1 14 ? -15.966 8.034 -2.804 1.00 69.36 9 LEU B O 1
ATOM 503 N N . ALA B 1 15 ? -18.130 8.629 -2.922 1.00 66.19 10 ALA B N 1
ATOM 504 C CA . ALA B 1 15 ? -17.938 9.894 -2.230 1.00 75.46 10 ALA B CA 1
ATOM 505 C C . ALA B 1 15 ? -19.300 10.431 -1.829 1.00 88.52 10 ALA B C 1
ATOM 506 O O . ALA B 1 15 ? -20.292 10.218 -2.533 1.00 79.02 10 ALA B O 1
ATOM 508 N N . GLU B 1 16 ? -19.349 11.104 -0.684 1.00 106.53 11 GLU B N 1
ATOM 509 C CA . GLU B 1 16 ? -20.617 11.606 -0.182 1.00 110.43 11 GLU B CA 1
ATOM 510 C C . GLU B 1 16 ? -20.446 13.020 0.352 1.00 119.07 11 GLU B C 1
ATOM 511 O O . GLU B 1 16 ? -19.364 13.415 0.794 1.00 109.20 11 GLU B O 1
ATOM 517 N N . THR B 1 17 ? -21.535 13.781 0.274 1.00 126.72 12 THR B N 1
ATOM 518 C CA . THR B 1 17 ? -21.578 15.179 0.674 1.00 112.93 12 THR B CA 1
ATOM 519 C C . THR B 1 17 ? -22.936 15.439 1.312 1.00 121.08 12 THR B C 1
ATOM 520 O O . THR B 1 17 ? -23.835 14.595 1.265 1.00 116.11 12 THR B O 1
ATOM 524 N N . ALA B 1 18 ? -23.071 16.603 1.950 1.00 133.36 13 ALA B N 1
ATOM 525 C CA . ALA B 1 18 ? -24.365 17.000 2.493 1.00 141.40 13 ALA B CA 1
ATOM 526 C C . ALA B 1 18 ? -25.483 16.775 1.481 1.00 136.67 13 ALA B C 1
ATOM 527 O O . ALA B 1 18 ? -26.552 16.257 1.826 1.00 136.19 13 ALA B O 1
ATOM 529 N N . ASP B 1 19 ? -25.254 17.153 0.224 1.00 136.19 14 ASP B N 1
ATOM 530 C CA . ASP B 1 19 ? -26.311 17.173 -0.779 1.00 145.70 14 ASP B CA 1
ATOM 531 C C . ASP B 1 19 ? -26.218 16.067 -1.820 1.00 137.29 14 ASP B C 1
ATOM 532 O O . ASP B 1 19 ? -27.257 15.616 -2.309 1.00 128.45 14 ASP B O 1
ATOM 534 N N . CYS B 1 20 ? -25.018 15.608 -2.169 1.00 128.39 15 CYS B N 1
ATOM 535 C CA . CYS B 1 20 ? -24.849 14.666 -3.267 1.00 117.61 15 CYS B CA 1
ATOM 536 C C . CYS B 1 20 ? -23.971 13.497 -2.848 1.00 113.55 15 CYS B C 1
ATOM 537 O O . CYS B 1 20 ? -23.154 13.598 -1.929 1.00 121.34 15 CYS B O 1
ATOM 540 N N . VAL B 1 21 ? -24.148 12.382 -3.554 1.00 111.51 16 VAL B N 1
ATOM 541 C CA . VAL B 1 21 ? -23.328 11.188 -3.381 1.00 102.54 16 VAL B CA 1
ATOM 542 C C . VAL B 1 21 ? -22.985 10.645 -4.763 1.00 88.52 16 VAL B C 1
ATOM 543 O O . VAL B 1 21 ? -23.862 10.533 -5.627 1.00 83.15 16 VAL B O 1
ATOM 547 N N . VAL B 1 22 ? -21.719 10.297 -4.967 1.00 71.61 17 VAL B N 1
ATOM 548 C CA . VAL B 1 22 ? -21.258 9.706 -6.218 1.00 73.98 17 VAL B CA 1
ATOM 549 C C . VAL B 1 22 ? -21.384 8.189 -6.134 1.00 78.95 17 VAL B C 1
ATOM 550 O O . VAL B 1 22 ? -20.720 7.546 -5.313 1.00 72.77 17 VAL B O 1
ATOM 554 N N . ILE B 1 23 ? -22.224 7.615 -6.994 1.00 72.41 18 ILE B N 1
ATOM 555 C CA . ILE B 1 23 ? -22.492 6.182 -7.006 1.00 70.49 18 ILE B CA 1
ATOM 556 C C . ILE B 1 23 ? -21.790 5.553 -8.199 1.00 66.93 18 ILE B C 1
ATOM 557 O O . ILE B 1 23 ? -21.765 6.125 -9.294 1.00 69.90 18 ILE B O 1
ATOM 562 N N . GLU B 1 24 ? -21.231 4.367 -7.988 1.00 69.94 19 GLU B N 1
ATOM 563 C CA . GLU B 1 24 ? -20.705 3.539 -9.062 1.00 60.32 19 GLU B CA 1
ATOM 564 C C . GLU B 1 24 ? -21.503 2.249 -9.129 1.00 66.91 19 GLU B C 1
ATOM 565 O O . GLU B 1 24 ? -21.840 1.666 -8.096 1.00 79.63 19 GLU B O 1
ATOM 571 N N . ALA B 1 25 ? -21.811 1.814 -10.346 1.00 65.81 20 ALA B N 1
ATOM 572 C CA . ALA B 1 25 ? -22.445 0.528 -10.573 1.00 60.63 20 ALA B CA 1
ATOM 573 C C . ALA B 1 25 ? -21.678 -0.228 -11.646 1.00 60.79 20 ALA B C 1
ATOM 574 O O . ALA B 1 25 ? -21.123 0.371 -12.568 1.00 67.51 20 ALA B O 1
ATOM 576 N N . ILE B 1 26 ? -21.618 -1.547 -11.494 1.00 59.06 21 ILE B N 1
ATOM 577 C CA . ILE B 1 26 ? -21.130 -2.439 -12.539 1.00 57.56 21 ILE B CA 1
ATOM 578 C C . ILE B 1 26 ? -22.333 -3.108 -13.189 1.00 62.39 21 ILE B C 1
ATOM 579 O O . ILE B 1 26 ? -23.076 -3.845 -12.530 1.00 60.30 21 ILE B O 1
ATOM 584 N N . LEU B 1 27 ? -22.535 -2.838 -14.475 1.00 71.75 22 LEU B N 1
ATOM 585 C CA . LEU B 1 27 ? -23.633 -3.402 -15.246 1.00 58.51 22 LEU B CA 1
ATOM 586 C C . LEU B 1 27 ? -23.101 -4.518 -16.133 1.00 62.02 22 LEU B C 1
ATOM 587 O O . LEU B 1 27 ? -21.973 -4.444 -16.628 1.00 66.52 22 LEU B O 1
ATOM 592 N N . VAL B 1 28 ? -23.904 -5.561 -16.318 1.00 67.79 23 VAL B N 1
ATOM 593 C CA . VAL B 1 28 ? -23.565 -6.654 -17.222 1.00 69.51 23 VAL B CA 1
ATOM 594 C C . VAL B 1 28 ? -24.714 -6.836 -18.203 1.00 78.13 23 VAL B C 1
ATOM 595 O O . VAL B 1 28 ? -25.846 -7.119 -17.793 1.00 85.89 23 VAL B O 1
ATOM 599 N N . ASP B 1 29 ? -24.428 -6.668 -19.493 1.00 93.95 24 ASP B N 1
ATOM 600 C CA . ASP B 1 29 ? -25.430 -6.828 -20.538 1.00 108.23 24 ASP B CA 1
ATOM 601 C C . ASP B 1 29 ? -24.841 -7.632 -21.684 1.00 89.85 24 ASP B C 1
ATOM 602 O O . ASP B 1 29 ? -23.755 -7.312 -22.173 1.00 95.22 24 ASP B O 1
ATOM 607 N N . ASP B 1 30 ? -25.563 -8.669 -22.106 1.00 90.94 25 ASP B N 1
ATOM 608 C CA . ASP B 1 30 ? -25.147 -9.509 -23.228 1.00 101.94 25 ASP B CA 1
ATOM 609 C C . ASP B 1 30 ? -23.695 -9.961 -23.077 1.00 86.33 25 ASP B C 1
ATOM 610 O O . ASP B 1 30 ? -22.940 -10.040 -24.048 1.00 102.82 25 ASP B O 1
ATOM 612 N N . GLY B 1 31 ? -23.302 -10.277 -21.845 1.00 74.36 26 GLY B N 1
ATOM 613 C CA . GLY B 1 31 ? -21.988 -10.826 -21.576 1.00 76.10 26 GLY B CA 1
ATOM 614 C C . GLY B 1 31 ? -20.867 -9.819 -21.431 1.00 81.33 26 GLY B C 1
ATOM 615 O O . GLY B 1 31 ? -19.710 -10.230 -21.273 1.00 78.88 26 GLY B O 1
ATOM 616 N N . LEU B 1 32 ? -21.160 -8.522 -21.477 1.00 70.88 27 LEU B N 1
ATOM 617 C CA . LEU B 1 32 ? -20.152 -7.481 -21.340 1.00 65.79 27 LEU B CA 1
ATOM 618 C C . LEU B 1 32 ? -20.391 -6.682 -20.064 1.00 64.28 27 LEU B C 1
ATOM 619 O O . LEU B 1 32 ? -21.528 -6.541 -19.607 1.00 66.22 27 LEU B O 1
ATOM 624 N N . ARG B 1 33 ? -19.313 -6.145 -19.497 1.00 67.36 28 ARG B N 1
ATOM 625 C CA . ARG B 1 33 ? -19.367 -5.427 -18.229 1.00 62.82 28 ARG B CA 1
ATOM 626 C C . ARG B 1 33 ? -19.160 -3.932 -18.439 1.00 63.53 28 ARG B C 1
ATOM 627 O O . ARG B 1 33 ? -18.269 -3.512 -19.185 1.00 60.19 28 ARG B O 1
ATOM 635 N N . TYR B 1 34 ? -19.985 -3.134 -17.764 1.00 61.05 29 TYR B N 1
ATOM 636 C CA . TYR B 1 34 ? -19.941 -1.684 -17.860 1.00 57.69 29 TYR B CA 1
ATOM 637 C C . TYR B 1 34 ? -19.803 -1.072 -16.474 1.00 58.75 29 TYR B C 1
ATOM 638 O O . TYR B 1 34 ? -20.280 -1.626 -15.479 1.00 60.71 29 TYR B O 1
ATOM 647 N N . ARG B 1 35 ? -19.152 0.084 -16.424 1.00 58.96 30 ARG B N 1
ATOM 648 C CA . ARG B 1 35 ? -19.031 0.882 -15.211 1.00 51.37 30 ARG B CA 1
ATOM 649 C C . ARG B 1 35 ? -19.860 2.146 -15.382 1.00 58.80 30 ARG B C 1
ATOM 650 O O . ARG B 1 35 ? -19.568 2.972 -16.255 1.00 62.43 30 ARG B O 1
ATOM 658 N N . GLN B 1 36 ? -20.895 2.286 -14.561 1.00 57.71 31 GLN B N 1
ATOM 659 C CA . GLN B 1 36 ? -21.774 3.445 -14.585 1.00 56.06 31 GLN B CA 1
ATOM 660 C C . GLN B 1 36 ? -21.527 4.314 -13.359 1.00 65.86 31 GLN B C 1
ATOM 661 O O . GLN B 1 36 ? -21.544 3.820 -12.227 1.00 77.32 31 GLN B O 1
ATOM 667 N N . LEU B 1 37 ? -21.298 5.602 -13.589 1.00 65.27 32 LEU B N 1
ATOM 668 C CA . LEU B 1 37 ? -21.170 6.593 -12.532 1.00 58.71 32 LEU B CA 1
ATOM 669 C C . LEU B 1 37 ? -22.419 7.463 -12.512 1.00 65.22 32 LEU B C 1
ATOM 670 O O . LEU B 1 37 ? -22.834 7.983 -13.553 1.00 68.67 32 LEU B O 1
ATOM 675 N N . SER B 1 38 ? -23.021 7.607 -11.333 1.00 68.26 33 SER B N 1
ATOM 676 C CA . SER B 1 38 ? -24.216 8.419 -11.155 1.00 70.91 33 SER B CA 1
ATOM 677 C C . SER B 1 38 ? -24.012 9.369 -9.982 1.00 73.66 33 SER B C 1
ATOM 678 O O . SER B 1 38 ? -23.096 9.206 -9.172 1.00 73.49 33 SER B O 1
ATOM 681 N N . VAL B 1 39 ? -24.867 10.386 -9.916 1.00 73.53 34 VAL B N 1
ATOM 682 C CA . VAL B 1 39 ? -24.921 11.308 -8.788 1.00 76.74 34 VAL B CA 1
ATOM 683 C C . VAL B 1 39 ? -26.282 11.167 -8.124 1.00 82.80 34 VAL B C 1
ATOM 684 O O . VAL B 1 39 ? -27.318 11.313 -8.786 1.00 79.64 34 VAL B O 1
ATOM 688 N N . GLY B 1 40 ? -26.280 10.881 -6.826 1.00 92.44 35 GLY B N 1
ATOM 689 C CA . GLY B 1 40 ? -27.504 10.820 -6.041 1.00 96.13 35 GLY B CA 1
ATOM 690 C C . GLY B 1 40 ? -27.731 12.128 -5.305 1.00 107.00 35 GLY B C 1
ATOM 691 O O . GLY B 1 40 ? -26.794 12.732 -4.781 1.00 100.26 35 GLY B O 1
ATOM 692 N N . ILE B 1 41 ? -28.990 12.558 -5.270 1.00 116.73 36 ILE B N 1
ATOM 693 C CA . ILE B 1 41 ? -29.381 13.815 -4.642 1.00 131.56 36 ILE B CA 1
ATOM 694 C C . ILE B 1 41 ? -30.035 13.505 -3.301 1.00 131.76 36 ILE B C 1
ATOM 695 O O . ILE B 1 41 ? -31.014 12.752 -3.236 1.00 116.82 36 ILE B O 1
ATOM 700 N N . LYS B 1 42 ? -29.503 14.095 -2.233 1.00 141.30 37 LYS B N 1
ATOM 701 C CA . LYS B 1 42 ? -29.977 13.851 -0.879 1.00 153.51 37 LYS B CA 1
ATOM 702 C C . LYS B 1 42 ? -30.774 15.048 -0.378 1.00 163.10 37 LYS B C 1
ATOM 703 O O . LYS B 1 42 ? -30.437 16.200 -0.672 1.00 153.29 37 LYS B O 1
ATOM 705 N N . ASP B 1 43 ? -31.831 14.769 0.379 1.00 169.81 38 ASP B N 1
ATOM 706 C CA . ASP B 1 43 ? -32.664 15.806 0.966 1.00 173.67 38 ASP B CA 1
ATOM 707 C C . ASP B 1 43 ? -32.182 16.118 2.384 1.00 177.16 38 ASP B C 1
ATOM 708 O O . ASP B 1 43 ? -31.101 15.698 2.807 1.00 179.44 38 ASP B O 1
ATOM 713 N N . GLU B 1 44 ? -32.988 16.874 3.134 1.00 178.31 39 GLU B N 1
ATOM 714 C CA . GLU B 1 44 ? -32.629 17.216 4.507 1.00 175.38 39 GLU B CA 1
ATOM 715 C C . GLU B 1 44 ? -32.627 15.993 5.417 1.00 175.33 39 GLU B C 1
ATOM 716 O O . GLU B 1 44 ? -31.906 15.974 6.421 1.00 176.05 39 GLU B O 1
ATOM 718 N N . ASN B 1 45 ? -33.413 14.970 5.086 1.00 173.63 40 ASN B N 1
ATOM 719 C CA . ASN B 1 45 ? -33.573 13.789 5.925 1.00 168.83 40 ASN B CA 1
ATOM 720 C C . ASN B 1 45 ? -32.498 12.732 5.690 1.00 171.03 40 ASN B C 1
ATOM 721 O O . ASN B 1 45 ? -32.619 11.617 6.209 1.00 161.34 40 ASN B O 1
ATOM 723 N N . GLY B 1 46 ? -31.459 13.050 4.923 1.00 173.80 41 GLY B N 1
ATOM 724 C CA . GLY B 1 46 ? -30.386 12.115 4.660 1.00 171.01 41 GLY B CA 1
ATOM 725 C C . GLY B 1 46 ? -30.694 11.055 3.627 1.00 167.11 41 GLY B C 1
ATOM 726 O O . GLY B 1 46 ? -29.842 10.192 3.378 1.00 162.05 41 GLY B O 1
ATOM 727 N N . ASP B 1 47 ? -31.880 11.079 3.030 1.00 160.92 42 ASP B N 1
ATOM 728 C CA . ASP B 1 47 ? -32.263 10.131 1.996 1.00 155.44 42 ASP B CA 1
ATOM 729 C C . ASP B 1 47 ? -31.925 10.682 0.612 1.00 157.79 42 ASP B C 1
ATOM 730 O O . ASP B 1 47 ? -31.782 11.891 0.412 1.00 153.31 42 ASP B O 1
ATOM 732 N N . ILE B 1 48 ? -31.791 9.770 -0.346 1.00 144.95 43 ILE B N 1
ATOM 733 C CA . ILE B 1 48 ? -31.514 10.122 -1.736 1.00 139.20 43 ILE B CA 1
ATOM 734 C C . ILE B 1 48 ? -32.837 10.342 -2.457 1.00 130.26 43 ILE B C 1
ATOM 735 O O . ILE B 1 48 ? -33.714 9.469 -2.441 1.00 123.69 43 ILE B O 1
ATOM 737 N N . ILE B 1 49 ? -32.986 11.506 -3.092 1.00 123.96 44 ILE B N 1
ATOM 738 C CA . ILE B 1 49 ? -34.247 11.857 -3.735 1.00 129.45 44 ILE B CA 1
ATOM 739 C C . ILE B 1 49 ? -34.221 11.699 -5.255 1.00 130.85 44 ILE B C 1
ATOM 740 O O . ILE B 1 49 ? -35.295 11.612 -5.872 1.00 121.77 44 ILE B O 1
ATOM 742 N N . ARG B 1 50 ? -33.043 11.663 -5.875 1.00 133.25 45 ARG B N 1
ATOM 743 C CA . ARG B 1 50 ? -32.954 11.496 -7.320 1.00 117.82 45 ARG B CA 1
ATOM 744 C C . ARG B 1 50 ? -31.569 10.978 -7.678 1.00 112.86 45 ARG B C 1
ATOM 745 O O . ARG B 1 50 ? -30.567 11.452 -7.136 1.00 113.23 45 ARG B O 1
ATOM 747 N N . ILE B 1 51 ? -31.518 10.012 -8.594 1.00 108.36 46 ILE B N 1
ATOM 748 C CA . ILE B 1 51 ? -30.266 9.494 -9.137 1.00 105.71 46 ILE B CA 1
ATOM 749 C C . ILE B 1 51 ? -30.145 9.970 -10.578 1.00 94.43 46 ILE B C 1
ATOM 750 O O . ILE B 1 51 ? -31.059 9.766 -11.386 1.00 94.03 46 ILE B O 1
ATOM 752 N N . VAL B 1 52 ? -29.021 10.597 -10.898 1.00 87.33 47 VAL B N 1
ATOM 753 C CA . VAL B 1 52 ? -28.765 11.158 -12.218 1.00 83.68 47 VAL B CA 1
ATOM 754 C C . VAL B 1 52 ? -27.554 10.460 -12.826 1.00 75.70 47 VAL B C 1
ATOM 755 O O . VAL B 1 52 ? -26.412 10.753 -12.472 1.00 65.46 47 VAL B O 1
ATOM 759 N N . PRO B 1 53 ? -27.767 9.521 -13.748 1.00 73.98 48 PRO B N 1
ATOM 760 C CA . PRO B 1 53 ? -26.628 8.864 -14.402 1.00 69.20 48 PRO B CA 1
ATOM 761 C C . PRO B 1 53 ? -25.778 9.871 -15.164 1.00 70.27 48 PRO B C 1
ATOM 762 O O . PRO B 1 53 ? -26.295 10.743 -15.865 1.00 74.60 48 PRO B O 1
ATOM 766 N N . ILE B 1 54 ? -24.461 9.736 -15.027 1.00 61.58 49 ILE B N 1
ATOM 767 C CA . ILE B 1 54 ? -23.512 10.664 -15.621 1.00 64.14 49 ILE B CA 1
ATOM 7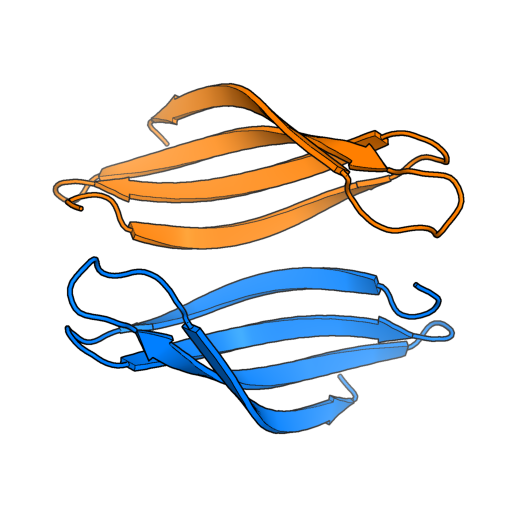68 C C . ILE B 1 54 ? -22.777 10.045 -16.803 1.00 67.35 49 ILE B C 1
ATOM 769 O O . ILE B 1 54 ? -22.602 10.695 -17.835 1.00 72.42 49 ILE B O 1
ATOM 774 N N . SER B 1 55 ? -22.336 8.796 -16.673 1.00 66.21 50 SER B N 1
ATOM 775 C CA . SER B 1 55 ? -21.562 8.173 -17.733 1.00 57.90 50 SER B CA 1
ATOM 776 C C . SER B 1 55 ? -21.549 6.667 -17.532 1.00 64.25 50 SER B C 1
ATOM 777 O O . SER B 1 55 ? -21.497 6.185 -16.399 1.00 75.66 50 SER B O 1
ATOM 780 N N . THR B 1 56 ? -21.590 5.935 -18.639 1.00 64.31 51 THR B N 1
ATOM 781 C CA . THR B 1 56 ? -21.417 4.492 -18.635 1.00 56.60 51 THR B CA 1
ATOM 782 C C . THR B 1 56 ? -20.350 4.158 -19.661 1.00 58.03 51 THR B C 1
ATOM 783 O O . THR B 1 56 ? -20.337 4.722 -20.758 1.00 68.58 51 THR B O 1
ATOM 787 N N . VAL B 1 57 ? -19.451 3.251 -19.307 1.00 58.08 52 VAL B N 1
ATOM 788 C CA . VAL B 1 57 ? -18.344 2.904 -20.186 1.00 55.63 52 VAL B CA 1
ATOM 789 C C . VAL B 1 57 ? -18.107 1.406 -20.101 1.00 54.18 52 VAL B C 1
ATOM 790 O O . VAL B 1 57 ? -18.272 0.797 -19.039 1.00 62.45 52 VAL B O 1
ATOM 794 N N . LEU B 1 58 ? -17.727 0.816 -21.229 1.00 59.79 53 LEU B N 1
ATOM 795 C CA . LEU B 1 58 ? -17.362 -0.591 -21.272 1.00 54.74 53 LEU B CA 1
ATOM 796 C C . LEU B 1 58 ? -16.050 -0.800 -20.527 1.00 59.19 53 LEU B C 1
ATOM 797 O O . LEU B 1 58 ? -15.094 -0.041 -20.712 1.00 61.72 53 LEU B O 1
ATOM 802 N N . ILE B 1 59 ? -16.003 -1.820 -19.676 1.00 71.79 54 ILE B N 1
ATOM 803 C CA . ILE B 1 59 ? -14.766 -2.161 -18.976 1.00 71.90 54 ILE B CA 1
ATOM 804 C C . ILE B 1 59 ? -14.435 -3.626 -19.212 1.00 79.62 54 ILE B C 1
ATOM 805 O O . ILE B 1 59 ? -13.354 -4.095 -18.854 1.00 78.39 54 ILE B O 1
#

Sequence (112 aa):
MGMVVEETRDLAETADCVVIEAILVDDGLRYRQLSVGIKDENGDIIRIVPISTVLIMGMVVEETRDLAETADCVVIEAILVDDGLRYRQLSVGIKDENGDIIRIVPISTVLI

Organism: NCBI:txid77133

Solvent-accessible surface area: 7112 Å² total; per-residue (Å²): 112,71,85,64,78,49,25,39,90,34,67,56,77,83,85,91,50,6,53,23,6,12,21,15,41,62,99,70,90,101,62,80,39,48,4,35,0,54,28,47,113,116,37,83,83,109,158,80,52,85,109,46,66,91,99,114,134,66,88,63,75,50,23,39,93,41,66,57,106,84,100,59,45,16,48,52,6,8,16,12,38,56,100,69,92,112,63,78,39,48,10,41,1,71,25,70,119,80,43,54,75,76,51,72,72,90,108,56,70,86,99,108

Foldseek 3Di:
DQKDWDDKDFPDDDQFKTWMWTWIAHPRWIKIWIWMFGADNVRDGDDIGTDDIDTD/DQKDWDDKDFDDDDQFKTWMWTWIAGPRWIKIWIWIFTADNVRDTDDIGTDDIDTD